Protein AF-A0A8D8U5X1-F1 (afdb_monomer)

Sequence (104 aa):
MEAEGVTPPYMKLAKLRFCLKLPEHQNDVNIKSELLAGIKSGNMAPYYKEVCNEFGWKLDEKFYNEMKEANTKRLTELDTEHEKNMMDEEDQVSVAETGPHVTS

Radius of gyration: 23.78 Å; Cα contacts (8 Å, |Δi|>4): 44; chains: 1; bounding box: 28×37×84 Å

Secondary structure (DSSP, 8-state):
---TT---HHHHHHHHHHHHHSTTTTT-HHHHHHHHHHHHHTT-HHHHHHHHHHTTPPP-HHHHHHHHHHHHHHHHHHHHHHHHHHHHHHHHHTTSS-------

Solvent-accessible surface area (backbone atoms only — not comparable to full-atom values): 6252 Å² total; per-residue (Å²): 133,84,74,84,81,72,78,57,77,65,58,59,45,51,51,37,56,53,45,43,71,36,86,92,36,53,82,41,64,64,52,51,49,53,36,50,51,54,37,59,76,66,42,36,35,73,58,50,55,51,52,24,61,75,72,72,46,88,75,57,63,70,62,42,49,53,24,43,50,54,47,52,51,52,49,53,51,50,53,52,53,49,54,51,53,51,55,61,54,57,61,63,66,70,73,76,81,79,78,86,84,82,76,136

Nearest PDB structures (foldseek):
  9e8j-assembly1_Y  TM=9.550E-01  e=4.063E-04  Homo sapiens

Foldseek 3Di:
DDPPPPDDLVVLLVVLLVQCVDPVCVPPPVSVVVNVVSCLVVLVLVVLVVSCVVSVHDDPVVSSVVSVVVVVVVVVVVVVVVVVVVVVVVVVVVPPPDDDPDDD

Organism: NCBI:txid428564

Structure (mmCIF, N/CA/C/O backbone):
data_AF-A0A8D8U5X1-F1
#
_entry.id   AF-A0A8D8U5X1-F1
#
loop_
_atom_site.group_PDB
_atom_site.id
_atom_site.type_symbol
_atom_site.label_atom_id
_atom_site.label_alt_id
_atom_site.label_comp_id
_atom_site.label_asym_id
_atom_site.label_entity_id
_atom_site.label_seq_id
_atom_site.pdbx_PDB_ins_code
_atom_site.Cartn_x
_atom_site.Cartn_y
_atom_site.Cartn_z
_atom_site.occupancy
_atom_site.B_iso_or_equiv
_atom_site.auth_seq_id
_atom_site.auth_comp_id
_atom_site.auth_asym_id
_atom_site.auth_atom_id
_atom_site.pdbx_PDB_model_num
ATOM 1 N N . MET A 1 1 ? -4.611 -26.234 -15.571 1.00 43.97 1 MET A N 1
ATOM 2 C CA . MET A 1 1 ? -5.505 -26.564 -14.444 1.00 43.97 1 MET A CA 1
ATOM 3 C C . MET A 1 1 ? -6.053 -25.245 -13.948 1.00 43.97 1 MET A C 1
ATOM 5 O O . MET A 1 1 ? -5.302 -24.461 -13.384 1.00 43.97 1 MET A O 1
ATOM 9 N N . GLU A 1 2 ? -7.289 -24.940 -14.324 1.00 54.00 2 GLU A N 1
ATOM 10 C CA . GLU A 1 2 ? -7.957 -23.685 -13.982 1.00 54.00 2 GLU A CA 1
ATOM 11 C C . GLU A 1 2 ? -8.260 -23.707 -12.482 1.00 54.00 2 GLU A C 1
ATOM 13 O O . GLU A 1 2 ? -8.891 -24.634 -11.978 1.00 54.00 2 GLU A O 1
ATOM 18 N N . ALA A 1 3 ? -7.711 -22.747 -11.739 1.00 55.56 3 ALA A N 1
ATOM 19 C CA . ALA A 1 3 ? -7.877 -22.662 -10.294 1.00 55.56 3 ALA A CA 1
ATOM 20 C C . ALA A 1 3 ? -9.230 -22.011 -9.960 1.00 55.56 3 ALA A C 1
ATOM 22 O O . ALA A 1 3 ? -9.287 -20.891 -9.453 1.00 55.56 3 ALA A O 1
ATOM 23 N N . GLU A 1 4 ? -10.331 -22.697 -10.271 1.00 56.41 4 GLU A N 1
ATOM 24 C CA . GLU A 1 4 ? -11.658 -22.309 -9.793 1.00 56.41 4 GLU A CA 1
ATOM 25 C C . GLU A 1 4 ? -11.671 -22.352 -8.255 1.00 56.41 4 GLU A C 1
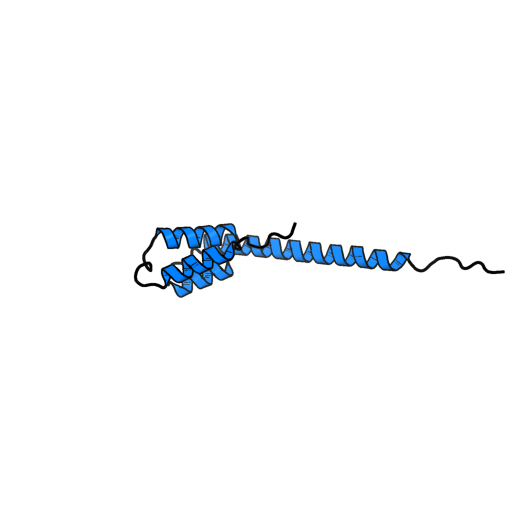ATOM 27 O O . GLU A 1 4 ? -11.493 -23.401 -7.638 1.00 56.41 4 GLU A O 1
ATOM 32 N N . GLY A 1 5 ? -11.841 -21.186 -7.621 1.00 67.06 5 GLY A N 1
ATOM 33 C CA . GLY A 1 5 ? -12.072 -21.067 -6.175 1.00 67.06 5 GLY A CA 1
ATOM 34 C C . GLY A 1 5 ? -10.953 -20.438 -5.336 1.00 67.06 5 GLY A C 1
ATOM 35 O O . GLY A 1 5 ? -11.143 -20.256 -4.131 1.00 67.06 5 GLY A O 1
ATOM 36 N N . VAL A 1 6 ? -9.811 -20.044 -5.912 1.00 76.31 6 VAL A N 1
ATOM 37 C CA . VAL A 1 6 ? -8.795 -19.304 -5.141 1.00 76.31 6 VAL A CA 1
ATOM 38 C C . VAL A 1 6 ? -9.279 -17.875 -4.921 1.00 76.31 6 VAL A C 1
ATOM 40 O O . VAL A 1 6 ? -9.409 -17.089 -5.857 1.00 76.31 6 VAL A O 1
ATOM 43 N N . THR A 1 7 ? -9.550 -17.528 -3.661 1.00 76.06 7 THR A N 1
ATOM 44 C CA . THR A 1 7 ? -9.891 -16.151 -3.296 1.00 76.06 7 THR A CA 1
ATOM 45 C C . THR A 1 7 ? -8.711 -15.250 -3.653 1.00 76.06 7 THR A C 1
ATOM 47 O O . THR A 1 7 ? -7.613 -15.463 -3.131 1.00 76.06 7 THR A O 1
ATOM 50 N N . PRO A 1 8 ? -8.904 -14.244 -4.517 1.00 82.81 8 PRO A N 1
ATOM 51 C CA . PRO A 1 8 ? -7.802 -13.408 -4.942 1.00 82.81 8 PRO A CA 1
ATOM 52 C C . PRO A 1 8 ? -7.260 -12.591 -3.760 1.00 82.81 8 PRO A C 1
ATOM 54 O O . PRO A 1 8 ? -8.016 -12.209 -2.863 1.00 82.81 8 PRO A O 1
ATOM 57 N N . PRO A 1 9 ? -5.959 -12.267 -3.742 1.00 81.69 9 PRO A N 1
ATOM 58 C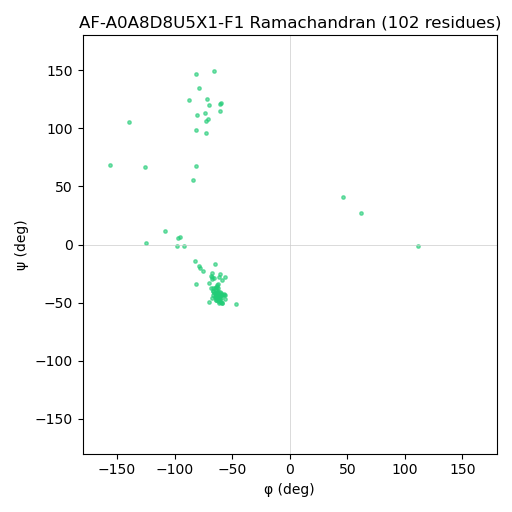 CA . PRO A 1 9 ? -5.313 -11.643 -2.586 1.00 81.69 9 PRO A CA 1
ATOM 59 C C . PRO A 1 9 ? -5.940 -10.295 -2.185 1.00 81.69 9 PRO A C 1
ATOM 61 O O . PRO A 1 9 ? -6.008 -9.971 -0.997 1.00 81.69 9 PRO A O 1
ATOM 64 N N . TYR A 1 10 ? -6.491 -9.535 -3.140 1.00 86.12 10 TYR A N 1
ATOM 65 C CA . TYR A 1 10 ? -7.160 -8.259 -2.863 1.00 86.12 10 TYR A CA 1
ATOM 66 C C . TYR A 1 10 ? -8.468 -8.408 -2.066 1.00 86.12 10 TYR A C 1
ATOM 68 O O . TYR A 1 10 ? -8.860 -7.479 -1.358 1.00 86.12 10 TYR A O 1
ATOM 76 N N . MET A 1 11 ? -9.135 -9.569 -2.120 1.00 90.31 11 MET A N 1
ATOM 77 C CA . MET A 1 11 ? -10.371 -9.813 -1.361 1.00 90.31 11 MET A CA 1
ATOM 78 C C . MET A 1 11 ? -10.128 -9.742 0.147 1.00 90.31 11 MET A C 1
ATOM 80 O O . MET A 1 11 ? -10.987 -9.258 0.883 1.00 90.31 11 MET A O 1
ATOM 84 N N . LYS A 1 12 ? -8.951 -10.173 0.622 1.00 90.12 12 LYS A N 1
ATOM 85 C CA . LYS A 1 12 ? -8.589 -10.047 2.040 1.00 90.12 12 LYS A CA 1
ATOM 86 C C . LYS A 1 12 ? -8.479 -8.574 2.447 1.00 90.12 12 LYS A C 1
ATOM 88 O O . LYS A 1 12 ? -9.055 -8.182 3.456 1.00 90.12 12 LYS A O 1
ATOM 93 N N . LEU A 1 13 ? -7.831 -7.743 1.627 1.00 93.19 13 LEU A N 1
ATOM 94 C CA . LEU A 1 13 ? -7.691 -6.302 1.884 1.00 93.19 13 LEU A CA 1
ATOM 95 C C . LEU A 1 13 ? -9.047 -5.588 1.919 1.00 93.19 13 LEU A C 1
ATOM 97 O O . LEU A 1 13 ? -9.268 -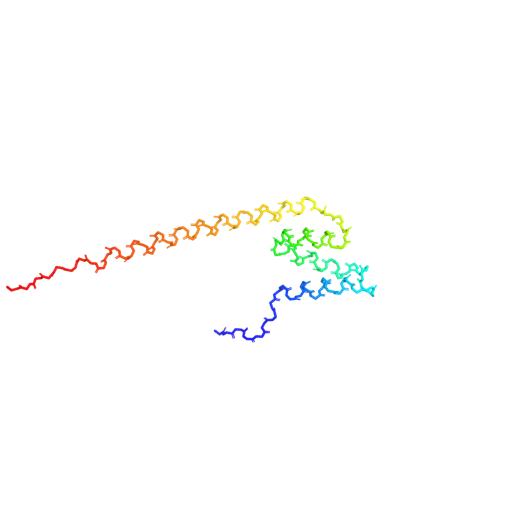4.733 2.775 1.00 93.19 13 LEU A O 1
ATOM 101 N N . ALA A 1 14 ? -9.968 -5.964 1.027 1.00 93.12 14 ALA A N 1
ATOM 102 C CA . ALA A 1 14 ? -11.321 -5.416 1.006 1.00 93.12 14 ALA A CA 1
ATOM 103 C C . ALA A 1 14 ? -12.089 -5.733 2.300 1.00 93.12 14 ALA A C 1
ATOM 105 O O . ALA A 1 14 ? -12.709 -4.839 2.877 1.00 93.12 14 ALA A O 1
ATOM 106 N N . LYS A 1 15 ? -11.994 -6.976 2.796 1.00 92.38 15 LYS A N 1
ATOM 107 C CA . LYS A 1 15 ? -12.600 -7.381 4.075 1.00 92.38 15 LYS A CA 1
ATOM 108 C C . LYS A 1 15 ? -12.036 -6.574 5.246 1.00 92.38 15 LYS A C 1
ATOM 110 O O . LYS A 1 15 ? -12.807 -6.040 6.032 1.00 92.38 15 LYS A O 1
ATOM 115 N N . LEU A 1 16 ? -10.712 -6.426 5.326 1.00 94.00 16 LEU A N 1
ATOM 116 C CA . LEU A 1 16 ? -10.056 -5.669 6.401 1.00 94.00 16 LEU A CA 1
ATOM 117 C C . LEU A 1 16 ? -10.456 -4.189 6.388 1.00 94.00 16 LEU A C 1
ATOM 119 O O . LEU A 1 16 ? -10.811 -3.636 7.428 1.00 94.00 16 LEU A O 1
ATOM 123 N N . ARG A 1 17 ? -10.470 -3.561 5.203 1.00 93.56 17 ARG A N 1
ATOM 124 C CA . ARG A 1 17 ? -10.950 -2.182 5.028 1.00 93.56 17 ARG A CA 1
ATOM 125 C C . ARG A 1 17 ? -12.404 -2.038 5.471 1.00 93.56 17 ARG A C 1
ATOM 127 O O . ARG A 1 17 ? -12.736 -1.068 6.141 1.00 93.56 17 ARG A O 1
ATOM 134 N N . PHE A 1 18 ? -13.266 -2.985 5.107 1.00 94.12 18 PHE A N 1
ATOM 135 C CA . PHE A 1 18 ? -14.666 -2.962 5.520 1.00 94.12 18 PHE A CA 1
ATOM 136 C C . PHE A 1 18 ? -14.813 -3.088 7.041 1.00 94.12 18 PHE A C 1
ATOM 138 O O . PHE A 1 18 ? -15.532 -2.291 7.635 1.00 94.12 18 PHE A O 1
ATOM 145 N N . CYS A 1 19 ? -14.085 -4.009 7.681 1.00 93.50 19 CYS A N 1
ATOM 146 C CA . CYS A 1 19 ? -14.106 -4.149 9.137 1.00 93.50 19 CYS A CA 1
ATOM 147 C C . CYS A 1 19 ? -13.721 -2.842 9.839 1.00 93.50 19 CYS A C 1
ATOM 149 O O . CYS A 1 19 ? -14.408 -2.432 10.764 1.00 93.50 19 CYS A O 1
ATOM 151 N N . LEU A 1 20 ? -12.697 -2.131 9.363 1.00 93.00 20 LEU A N 1
ATOM 152 C CA . LEU A 1 20 ? -12.277 -0.851 9.951 1.00 93.00 20 LEU A CA 1
ATOM 153 C C . LEU A 1 20 ? -13.318 0.272 9.822 1.00 93.00 20 LEU A C 1
ATOM 155 O O . LEU A 1 20 ? -13.222 1.265 10.538 1.00 93.00 20 LEU A O 1
ATOM 159 N N . LYS A 1 21 ? -14.313 0.143 8.935 1.00 92.25 21 LYS A N 1
ATOM 160 C CA . LYS A 1 21 ? -15.450 1.077 8.875 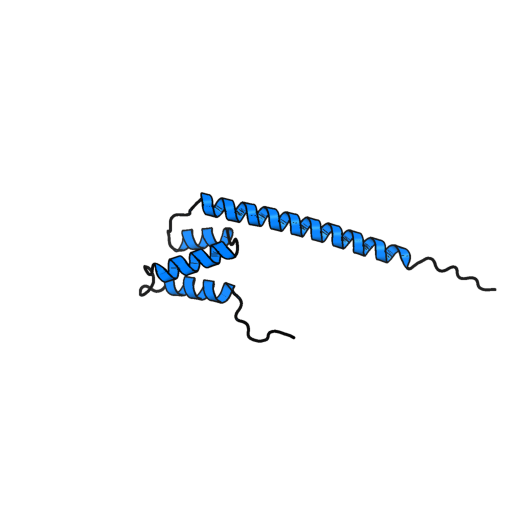1.00 92.25 21 LYS A CA 1
ATOM 161 C C . LYS A 1 21 ? -16.503 0.801 9.946 1.00 92.25 21 LYS A C 1
ATOM 163 O O . LYS A 1 21 ? -17.327 1.672 10.212 1.00 92.25 21 LYS A O 1
ATOM 168 N N . LEU A 1 22 ? -16.510 -0.396 10.531 1.00 93.12 22 LEU A N 1
ATOM 169 C CA . LEU A 1 22 ? -17.450 -0.751 11.586 1.00 93.12 22 LEU A CA 1
ATOM 170 C C . LEU A 1 22 ? -16.981 -0.142 12.915 1.00 93.12 22 LEU A C 1
ATOM 172 O O . LEU A 1 22 ? -15.805 -0.275 13.264 1.00 93.12 22 LEU A O 1
ATOM 176 N N . PRO A 1 23 ? -17.878 0.476 13.704 1.00 89.31 23 PRO A N 1
ATOM 177 C CA . PRO A 1 23 ? -17.511 1.124 14.967 1.00 89.31 23 PRO A CA 1
ATOM 178 C C . PRO A 1 23 ? -16.904 0.146 15.986 1.00 89.31 23 PRO A C 1
ATOM 180 O O . PRO A 1 23 ? -16.110 0.554 16.831 1.00 89.31 23 PRO A O 1
ATOM 183 N N . GLU A 1 24 ? -17.230 -1.142 15.872 1.00 90.69 24 GLU A N 1
ATOM 184 C CA . GLU A 1 24 ? -16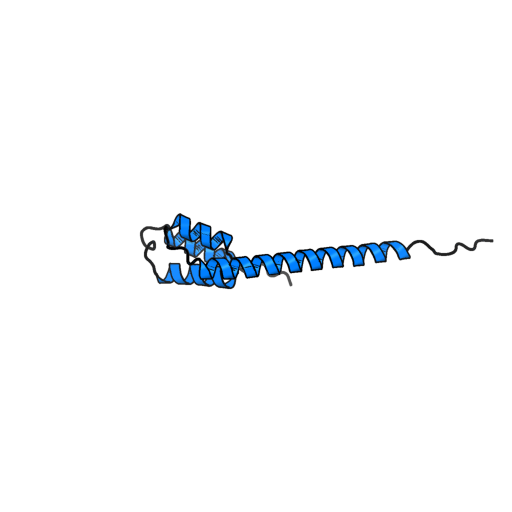.708 -2.235 16.702 1.00 90.69 24 GLU A CA 1
ATOM 185 C C . GLU A 1 24 ? -15.212 -2.501 16.468 1.00 90.69 24 GLU A C 1
ATOM 187 O O . GLU A 1 24 ? -14.506 -2.925 17.380 1.00 90.69 24 GLU A O 1
ATOM 192 N N . HIS A 1 25 ? -14.713 -2.210 15.263 1.00 88.62 25 HIS A N 1
ATOM 193 C CA . HIS A 1 25 ? -13.357 -2.548 14.822 1.00 88.62 25 HIS A CA 1
ATOM 194 C C . HIS A 1 25 ? -12.549 -1.338 14.330 1.00 88.62 25 HIS A C 1
ATOM 196 O O . HIS A 1 25 ? -11.390 -1.487 13.952 1.00 88.62 25 HIS A O 1
ATOM 202 N N . GLN A 1 26 ? -13.113 -0.127 14.366 1.00 85.50 26 GLN A N 1
ATOM 203 C CA . GLN A 1 26 ? -12.487 1.092 13.833 1.00 85.50 26 GLN A CA 1
ATOM 204 C C . GLN A 1 26 ? -11.103 1.411 14.429 1.00 85.50 26 GLN A C 1
ATOM 206 O O . GLN A 1 26 ? -10.263 2.026 13.776 1.00 85.50 26 GLN A O 1
ATOM 211 N N . ASN A 1 27 ? -10.858 0.983 15.672 1.00 86.81 27 ASN A N 1
ATOM 212 C CA . ASN A 1 27 ? -9.603 1.201 16.397 1.00 86.81 27 ASN A CA 1
ATOM 213 C C . ASN A 1 27 ? -8.776 -0.084 16.542 1.00 86.81 27 ASN A C 1
ATOM 215 O O . ASN A 1 27 ? -7.821 -0.119 17.319 1.00 86.81 27 ASN A O 1
ATOM 219 N N . ASP A 1 28 ? -9.135 -1.147 15.821 1.00 93.00 28 ASP A N 1
ATOM 220 C CA . ASP A 1 28 ? -8.421 -2.412 15.890 1.00 93.00 28 ASP A CA 1
ATOM 221 C C . ASP A 1 28 ? -7.059 -2.298 15.185 1.00 93.00 28 ASP A C 1
ATOM 223 O O . ASP A 1 28 ? -6.937 -2.235 13.955 1.00 93.00 28 ASP A O 1
ATOM 227 N N . VAL A 1 29 ? -6.004 -2.249 16.000 1.00 92.44 29 VAL A N 1
ATOM 228 C CA . VAL A 1 29 ? -4.619 -2.103 15.539 1.00 92.44 29 VAL A CA 1
ATOM 229 C C . VAL A 1 29 ? -4.169 -3.329 14.742 1.00 92.44 29 VAL A C 1
ATOM 231 O O . VAL A 1 29 ? -3.336 -3.192 13.844 1.00 92.44 29 VAL A O 1
ATOM 234 N N . ASN A 1 30 ? -4.722 -4.513 15.024 1.00 93.50 30 ASN A N 1
ATOM 235 C CA . ASN A 1 30 ? -4.363 -5.742 14.326 1.00 93.50 30 ASN A CA 1
ATOM 236 C C . ASN A 1 30 ? -4.881 -5.702 12.882 1.00 93.50 30 ASN A C 1
ATOM 238 O O . ASN A 1 30 ? -4.097 -5.848 11.944 1.00 93.50 30 ASN A O 1
ATOM 242 N N . ILE A 1 31 ? -6.162 -5.359 12.702 1.00 93.44 31 ILE A N 1
ATOM 243 C CA . ILE A 1 31 ? -6.798 -5.233 11.379 1.00 93.44 31 ILE A CA 1
ATOM 244 C C . ILE A 1 31 ? -6.118 -4.137 10.552 1.00 93.44 31 ILE A C 1
ATOM 246 O O . ILE A 1 31 ? -5.824 -4.332 9.369 1.00 93.44 31 ILE A O 1
ATOM 250 N N . LYS A 1 32 ? -5.799 -2.999 11.181 1.00 93.25 32 LYS A N 1
ATOM 251 C CA . LYS A 1 32 ? -5.028 -1.925 10.544 1.00 93.25 32 LYS A CA 1
ATOM 252 C C . LYS A 1 32 ? -3.649 -2.404 10.094 1.00 93.25 32 LYS A C 1
ATOM 254 O O . LYS A 1 32 ? -3.261 -2.145 8.958 1.00 93.25 32 LYS A O 1
ATOM 259 N N . SER A 1 33 ? -2.904 -3.076 10.970 1.00 93.50 33 SER A N 1
ATOM 260 C CA . SER A 1 33 ? -1.559 -3.563 10.656 1.00 93.50 33 SER A CA 1
ATOM 261 C C . SER A 1 33 ? -1.588 -4.580 9.515 1.00 93.50 33 SER A C 1
ATOM 263 O O . SER A 1 33 ? -0.793 -4.473 8.583 1.00 93.50 33 SER A O 1
ATOM 265 N N . GLU A 1 34 ? -2.552 -5.506 9.528 1.00 94.25 34 GLU A N 1
ATOM 266 C CA . GLU A 1 34 ? -2.708 -6.511 8.478 1.00 94.25 34 GLU A CA 1
ATOM 267 C C . GLU A 1 34 ? -3.081 -5.880 7.126 1.00 94.25 34 GLU A C 1
ATOM 269 O O . GLU A 1 34 ? -2.498 -6.234 6.097 1.00 94.25 34 GLU A O 1
ATOM 274 N N . LEU A 1 35 ? -3.984 -4.890 7.124 1.00 94.31 35 LEU A N 1
ATOM 275 C CA . LEU A 1 35 ? -4.334 -4.138 5.919 1.00 94.31 35 LEU A CA 1
ATOM 276 C C . LEU A 1 35 ? -3.104 -3.427 5.352 1.00 94.31 35 LEU A C 1
ATOM 278 O O . LEU A 1 35 ? -2.806 -3.557 4.166 1.00 94.31 35 LEU A O 1
ATOM 282 N N . LEU A 1 36 ? -2.370 -2.702 6.200 1.00 92.88 36 LEU A N 1
ATOM 283 C CA . LEU A 1 36 ? -1.174 -1.981 5.781 1.00 92.88 36 LEU A CA 1
ATOM 284 C C . LEU A 1 36 ? -0.110 -2.938 5.249 1.00 92.88 36 LEU A C 1
ATOM 286 O O . LEU A 1 36 ? 0.411 -2.683 4.171 1.00 92.88 36 LEU A O 1
ATOM 290 N N . ALA A 1 37 ? 0.175 -4.044 5.940 1.00 92.88 37 ALA A N 1
ATOM 291 C CA . ALA A 1 37 ? 1.151 -5.044 5.510 1.00 92.88 37 ALA A CA 1
ATOM 292 C C . ALA A 1 37 ? 0.835 -5.606 4.116 1.00 92.88 37 ALA A C 1
ATOM 294 O O . ALA A 1 37 ? 1.728 -5.705 3.274 1.00 92.88 37 ALA A O 1
ATOM 295 N N . GLY A 1 38 ? -0.435 -5.910 3.838 1.00 93.31 38 GLY A N 1
ATOM 296 C CA . GLY A 1 38 ? -0.849 -6.393 2.524 1.00 93.31 38 GLY A CA 1
ATOM 297 C C . GLY A 1 38 ? -0.735 -5.334 1.422 1.00 93.31 38 GLY A C 1
ATOM 298 O O . GLY A 1 38 ? -0.289 -5.642 0.318 1.00 93.31 38 GLY A O 1
ATOM 299 N N . ILE A 1 39 ? -1.039 -4.072 1.738 1.00 93.19 39 ILE A N 1
ATOM 300 C CA . ILE A 1 39 ? -0.792 -2.931 0.841 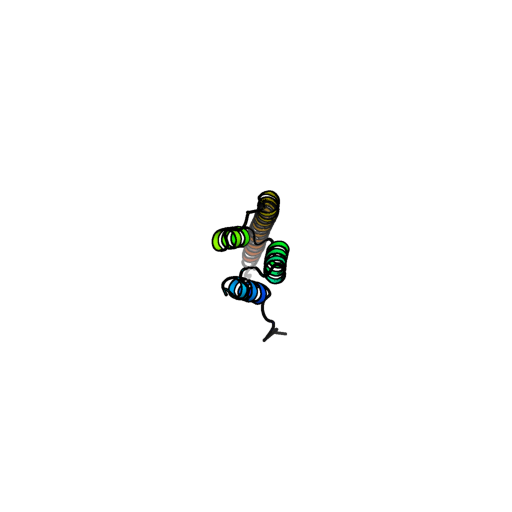1.00 93.19 39 ILE A CA 1
ATOM 301 C C . ILE A 1 39 ? 0.703 -2.815 0.522 1.00 93.19 39 ILE A C 1
ATOM 303 O O . ILE A 1 39 ? 1.058 -2.616 -0.642 1.00 93.19 39 ILE A O 1
ATOM 307 N N . LYS A 1 40 ? 1.571 -2.990 1.533 1.00 90.81 40 LYS A N 1
ATOM 308 C CA . LYS A 1 40 ? 3.027 -2.932 1.347 1.00 90.81 40 LYS A CA 1
ATOM 309 C C . LYS A 1 40 ? 3.524 -4.040 0.438 1.00 90.81 40 LYS A C 1
ATOM 311 O O . LYS A 1 40 ? 4.264 -3.785 -0.502 1.00 90.81 40 LYS A O 1
ATOM 316 N N . SER A 1 41 ? 3.077 -5.264 0.704 1.00 91.25 41 SER A N 1
ATOM 317 C CA . SER A 1 41 ? 3.485 -6.440 -0.058 1.00 91.25 41 SER A CA 1
ATOM 318 C C . SER A 1 41 ? 3.097 -6.359 -1.535 1.00 91.25 41 SER A C 1
ATOM 320 O O . SER A 1 41 ? 3.761 -6.978 -2.359 1.00 91.25 41 SER A O 1
ATOM 322 N N . GLY A 1 42 ? 2.023 -5.640 -1.870 1.00 91.00 42 GLY A N 1
ATOM 323 C CA . GLY A 1 42 ? 1.567 -5.464 -3.248 1.00 91.00 42 GLY A CA 1
ATOM 324 C C . GLY A 1 42 ? 2.051 -4.183 -3.928 1.00 91.00 42 GLY A C 1
ATOM 325 O O . GLY A 1 42 ? 1.546 -3.879 -5.003 1.00 91.00 42 GLY A O 1
ATOM 326 N N . ASN A 1 43 ? 2.938 -3.399 -3.298 1.00 92.81 43 ASN A N 1
ATOM 327 C CA . ASN A 1 43 ? 3.313 -2.050 -3.741 1.00 92.81 43 ASN A CA 1
ATOM 328 C C . ASN A 1 43 ? 2.096 -1.182 -4.117 1.00 92.81 43 ASN A C 1
ATOM 330 O O . ASN A 1 43 ? 2.102 -0.440 -5.092 1.00 92.81 43 ASN A O 1
ATOM 334 N N . MET A 1 44 ? 1.001 -1.244 -3.358 1.00 92.94 44 MET A N 1
ATOM 335 C CA . MET A 1 44 ? -0.258 -0.594 -3.747 1.00 92.94 44 MET A CA 1
ATOM 336 C C . MET A 1 44 ? -0.289 0.897 -3.358 1.00 92.94 44 MET A C 1
ATOM 338 O O . MET A 1 44 ? -1.201 1.349 -2.666 1.00 92.94 44 MET A O 1
ATOM 342 N N . ALA A 1 45 ? 0.704 1.680 -3.797 1.00 93.88 45 ALA A N 1
ATOM 343 C CA . ALA A 1 45 ? 0.873 3.098 -3.460 1.00 93.88 45 ALA A CA 1
ATOM 344 C C . ALA A 1 45 ? -0.397 3.969 -3.584 1.00 93.88 45 ALA A C 1
ATOM 346 O O . ALA A 1 45 ? -0.729 4.651 -2.609 1.00 93.88 45 ALA A O 1
ATOM 347 N N . PRO A 1 46 ? -1.146 3.965 -4.709 1.00 94.00 46 PRO A N 1
ATOM 348 C CA . PRO A 1 46 ? -2.360 4.778 -4.813 1.00 94.00 46 PRO A CA 1
ATOM 349 C C . PRO A 1 46 ? -3.421 4.354 -3.791 1.00 94.00 46 PRO A C 1
ATOM 351 O O . PRO A 1 46 ? -4.008 5.204 -3.125 1.00 94.00 46 PRO A O 1
ATOM 354 N N . TYR A 1 47 ? -3.594 3.046 -3.588 1.00 94.62 47 TYR A N 1
ATOM 355 C CA . TYR A 1 47 ? -4.548 2.510 -2.621 1.00 94.62 47 TYR A CA 1
ATOM 356 C C . TYR A 1 47 ? -4.155 2.836 -1.173 1.00 94.62 47 TYR A C 1
ATOM 358 O O . TYR A 1 47 ? -5.016 3.180 -0.367 1.00 94.62 47 TYR A O 1
ATOM 366 N N . TYR A 1 48 ? -2.856 2.818 -0.843 1.00 95.06 48 TYR A N 1
ATOM 367 C CA . TYR A 1 48 ? -2.355 3.249 0.466 1.00 95.06 48 TYR A CA 1
ATOM 368 C C . TYR A 1 48 ? -2.787 4.682 0.797 1.00 95.06 48 TYR A C 1
ATOM 370 O O . TYR A 1 48 ? -3.299 4.943 1.886 1.00 95.06 48 TYR A O 1
ATOM 378 N N . LYS A 1 49 ? -2.622 5.599 -0.164 1.00 94.44 49 LYS A N 1
ATOM 379 C CA . LYS A 1 49 ? -3.009 7.005 -0.010 1.00 94.44 49 LYS A CA 1
ATOM 380 C C . LYS A 1 49 ? -4.511 7.153 0.222 1.00 94.44 49 LYS A C 1
ATOM 382 O O . LYS A 1 49 ? -4.911 7.901 1.111 1.00 94.44 49 LYS A O 1
ATOM 387 N N . GLU A 1 50 ? -5.334 6.436 -0.540 1.00 94.94 50 GLU A N 1
ATOM 388 C CA . GLU A 1 50 ? -6.790 6.466 -0.368 1.00 94.94 50 GLU A CA 1
ATOM 389 C C . GLU A 1 50 ? -7.229 5.938 0.998 1.00 94.94 50 GLU A C 1
ATOM 391 O O . GLU A 1 50 ? -8.044 6.573 1.663 1.00 94.94 50 GLU A O 1
ATOM 396 N N . VAL A 1 51 ? -6.649 4.826 1.455 1.00 93.62 51 VAL A N 1
ATOM 397 C CA . VAL A 1 51 ? -6.931 4.257 2.781 1.00 93.62 51 VAL A CA 1
ATOM 398 C C . VAL A 1 51 ? -6.526 5.236 3.886 1.00 93.62 51 VAL A C 1
ATOM 400 O O . VAL A 1 51 ? -7.306 5.485 4.802 1.00 93.62 51 VAL A O 1
ATOM 403 N N . CYS A 1 52 ? -5.341 5.846 3.799 1.00 93.31 52 CYS A N 1
ATOM 404 C CA . CYS A 1 52 ? -4.922 6.862 4.766 1.00 93.31 52 CYS A CA 1
ATOM 405 C C . CYS A 1 52 ? -5.873 8.064 4.799 1.00 93.31 52 CYS A C 1
ATOM 407 O O . CYS A 1 52 ? -6.220 8.520 5.886 1.00 93.31 52 CYS A O 1
ATOM 409 N N . ASN A 1 53 ? -6.332 8.542 3.640 1.00 94.06 53 ASN A N 1
ATOM 410 C CA . ASN A 1 53 ? -7.289 9.645 3.563 1.00 94.06 53 ASN A CA 1
ATOM 411 C C . ASN A 1 53 ? -8.663 9.266 4.137 1.00 94.06 53 ASN A C 1
ATOM 413 O O . ASN A 1 53 ? -9.245 10.052 4.877 1.00 94.06 53 ASN A O 1
ATOM 417 N N . GLU A 1 54 ? -9.169 8.069 3.827 1.00 92.25 54 GLU A N 1
ATOM 418 C CA . GLU A 1 54 ? -10.484 7.596 4.280 1.00 92.25 54 GLU A CA 1
ATOM 419 C C . GLU A 1 54 ? -10.563 7.466 5.806 1.00 92.25 54 GLU A C 1
ATOM 421 O O . GLU A 1 54 ? -11.558 7.867 6.404 1.00 92.25 54 GLU A O 1
ATOM 426 N N . PHE A 1 55 ? -9.513 6.940 6.442 1.00 91.06 55 PHE A N 1
ATOM 427 C CA . PHE A 1 55 ? -9.473 6.741 7.895 1.00 91.06 55 PHE A CA 1
ATOM 428 C C . PHE A 1 55 ? -8.755 7.869 8.657 1.00 91.06 55 PHE A C 1
ATOM 430 O O . PHE A 1 55 ? -8.537 7.753 9.865 1.00 91.06 55 PHE A O 1
ATOM 437 N N . GLY A 1 56 ? -8.342 8.943 7.973 1.00 90.75 56 GLY A N 1
ATOM 438 C CA . GLY A 1 56 ? -7.607 10.062 8.576 1.00 90.75 56 GLY A CA 1
ATOM 439 C C . GLY A 1 56 ? -6.250 9.667 9.176 1.00 90.75 56 GLY A C 1
ATOM 440 O O . GLY A 1 56 ? -5.785 10.274 10.141 1.00 90.75 56 GLY A O 1
ATOM 441 N N . TRP A 1 57 ? -5.615 8.614 8.659 1.00 92.06 57 TRP A N 1
ATOM 442 C CA . TRP A 1 57 ? -4.321 8.150 9.153 1.00 92.06 57 TRP A CA 1
ATOM 443 C C . TRP A 1 57 ? -3.173 8.965 8.568 1.00 92.06 57 TRP A C 1
ATOM 445 O O . TRP A 1 57 ? -3.188 9.350 7.401 1.00 92.06 57 TRP A O 1
ATOM 455 N N . LYS A 1 58 ? -2.112 9.145 9.365 1.00 93.00 58 LYS A N 1
ATOM 456 C CA . LYS A 1 58 ? -0.870 9.752 8.885 1.00 93.00 58 LYS A CA 1
ATOM 457 C C . LYS A 1 58 ? -0.294 8.917 7.738 1.00 93.00 58 LYS A C 1
ATOM 459 O O . LYS A 1 58 ? -0.007 7.732 7.917 1.00 93.00 58 LYS A O 1
ATOM 464 N N . LEU A 1 59 ? -0.121 9.557 6.586 1.00 93.31 59 LEU A N 1
ATOM 465 C CA . LEU A 1 59 ? 0.580 8.982 5.449 1.00 93.31 59 LEU A CA 1
ATOM 466 C C . LEU A 1 59 ? 2.077 8.921 5.769 1.00 93.31 59 LEU A C 1
ATOM 468 O O . LEU A 1 59 ? 2.685 9.934 6.115 1.00 93.31 59 LEU A O 1
ATOM 472 N N . ASP A 1 60 ? 2.671 7.739 5.660 1.00 93.75 60 ASP A N 1
ATOM 473 C CA . ASP A 1 60 ? 4.122 7.585 5.698 1.00 93.75 60 ASP A CA 1
ATOM 474 C C . ASP A 1 60 ? 4.677 7.897 4.304 1.00 93.75 60 ASP A C 1
ATOM 476 O O . ASP A 1 60 ? 4.616 7.072 3.391 1.00 93.75 60 ASP A O 1
ATOM 480 N N . GLU A 1 61 ? 5.163 9.125 4.125 1.00 92.88 61 GLU A N 1
ATOM 481 C CA . GLU A 1 61 ? 5.662 9.612 2.835 1.00 92.88 61 GLU A CA 1
ATOM 482 C C . GLU A 1 61 ? 6.877 8.829 2.341 1.00 92.88 61 GLU A C 1
ATOM 484 O O . GLU A 1 61 ? 7.002 8.593 1.140 1.00 92.88 61 GLU A O 1
ATOM 489 N N . LYS A 1 62 ? 7.748 8.375 3.252 1.00 92.69 62 LYS A N 1
ATOM 490 C CA . LYS A 1 62 ? 8.900 7.545 2.891 1.00 92.69 62 LYS A CA 1
ATOM 491 C C . LYS A 1 62 ? 8.409 6.247 2.263 1.00 92.69 62 LYS A C 1
ATOM 493 O O . LYS A 1 62 ? 8.836 5.885 1.171 1.00 92.69 62 LYS A O 1
ATOM 498 N N . PHE A 1 63 ? 7.472 5.589 2.937 1.00 89.69 63 PHE A N 1
ATOM 499 C CA . PHE A 1 63 ? 6.917 4.328 2.477 1.00 89.69 63 PHE A CA 1
ATOM 500 C C . PHE A 1 63 ? 6.092 4.473 1.186 1.00 89.69 63 PHE A C 1
ATOM 502 O O . PHE A 1 63 ? 6.181 3.647 0.279 1.00 89.69 63 PHE A O 1
ATOM 509 N N . TYR A 1 64 ? 5.312 5.549 1.070 1.00 93.94 64 TYR A N 1
ATOM 510 C CA . TYR A 1 64 ? 4.556 5.860 -0.141 1.00 93.94 64 TYR A CA 1
ATOM 511 C C . TYR A 1 64 ? 5.471 6.085 -1.352 1.00 93.94 64 TYR A C 1
ATOM 513 O O . TYR A 1 64 ? 5.198 5.551 -2.427 1.00 93.94 64 TYR A O 1
ATOM 521 N N . ASN A 1 65 ? 6.555 6.847 -1.180 1.00 94.25 65 ASN A N 1
ATOM 522 C CA . ASN A 1 65 ? 7.503 7.128 -2.255 1.00 94.25 65 ASN A CA 1
ATOM 523 C C . ASN A 1 65 ? 8.253 5.866 -2.697 1.00 94.25 65 ASN A C 1
ATOM 525 O O . ASN A 1 65 ? 8.396 5.657 -3.897 1.00 94.25 65 ASN A O 1
ATOM 529 N N . GLU A 1 66 ? 8.644 5.000 -1.758 1.00 94.19 66 GLU A N 1
ATOM 530 C CA . GLU A 1 66 ? 9.290 3.714 -2.056 1.00 94.19 66 GLU A CA 1
ATOM 531 C C . GLU A 1 66 ? 8.398 2.821 -2.937 1.00 94.19 66 GLU A C 1
ATOM 533 O O . GLU A 1 66 ? 8.817 2.383 -4.009 1.00 94.19 66 GLU A O 1
ATOM 538 N N . MET A 1 67 ? 7.126 2.633 -2.563 1.00 94.88 67 MET A N 1
ATOM 539 C CA . MET A 1 67 ? 6.182 1.875 -3.398 1.00 94.88 67 MET A CA 1
ATOM 540 C C . MET A 1 67 ? 5.908 2.559 -4.743 1.00 94.88 67 MET A C 1
ATOM 542 O O . MET A 1 67 ? 5.734 1.888 -5.759 1.00 94.88 67 MET A O 1
ATOM 546 N N . LYS A 1 68 ? 5.829 3.895 -4.769 1.00 94.94 68 LYS A N 1
ATOM 547 C CA . LYS A 1 68 ? 5.584 4.653 -6.003 1.00 94.94 68 LYS A CA 1
ATOM 548 C C . LYS A 1 68 ? 6.738 4.477 -6.993 1.00 94.94 68 LYS A C 1
ATOM 550 O O . LYS A 1 68 ? 6.485 4.296 -8.184 1.00 94.94 68 LYS A O 1
ATOM 555 N N . GLU A 1 69 ? 7.976 4.517 -6.512 1.00 95.00 69 GLU A N 1
ATOM 556 C CA . GLU A 1 69 ? 9.171 4.283 -7.323 1.00 95.00 69 GLU A CA 1
ATOM 557 C C . GLU A 1 69 ? 9.194 2.849 -7.860 1.00 95.00 69 GLU A C 1
ATOM 559 O O . GLU A 1 69 ? 9.324 2.658 -9.069 1.00 95.00 69 GLU A O 1
ATOM 564 N N . ALA A 1 70 ? 8.949 1.856 -6.997 1.00 93.88 70 ALA A N 1
ATOM 565 C CA . ALA A 1 70 ? 8.855 0.453 -7.400 1.00 93.88 70 ALA A CA 1
ATOM 566 C C . ALA A 1 70 ? 7.784 0.224 -8.483 1.00 93.88 70 ALA A C 1
ATOM 568 O O . ALA A 1 70 ? 8.042 -0.458 -9.476 1.00 93.88 70 ALA A O 1
ATOM 569 N N . ASN A 1 71 ? 6.608 0.843 -8.341 1.00 92.88 71 ASN A N 1
ATOM 570 C CA . ASN A 1 71 ? 5.544 0.771 -9.344 1.00 92.88 71 ASN A CA 1
ATOM 571 C C . ASN A 1 71 ? 5.937 1.428 -10.661 1.00 92.88 71 ASN A C 1
ATOM 573 O O . ASN A 1 71 ? 5.689 0.860 -11.718 1.00 92.88 71 ASN A O 1
ATOM 577 N N . THR A 1 72 ? 6.536 2.619 -10.598 1.00 93.69 72 THR A N 1
ATOM 578 C CA . THR A 1 72 ? 6.955 3.356 -11.798 1.00 93.69 72 THR A CA 1
ATOM 579 C C . THR A 1 72 ? 7.986 2.545 -12.568 1.00 93.69 72 THR A C 1
ATOM 581 O O . THR A 1 72 ? 7.840 2.363 -13.771 1.00 93.69 72 THR A O 1
ATOM 584 N N . LYS A 1 73 ? 8.968 1.976 -11.861 1.00 94.50 73 LYS A N 1
ATOM 585 C CA . LYS A 1 73 ? 9.969 1.094 -12.453 1.00 94.50 73 LYS A CA 1
ATOM 586 C C . LYS A 1 73 ? 9.318 -0.125 -13.116 1.00 94.50 73 LYS A C 1
ATOM 588 O O . LYS A 1 73 ? 9.566 -0.376 -14.292 1.00 94.50 73 LYS A O 1
ATOM 593 N N . ARG A 1 74 ? 8.433 -0.839 -12.408 1.00 93.12 74 ARG A N 1
ATOM 594 C CA . ARG A 1 74 ? 7.786 -2.033 -12.970 1.00 93.12 74 ARG A CA 1
ATOM 595 C C . ARG A 1 74 ? 6.898 -1.709 -14.173 1.00 93.12 74 ARG A C 1
ATOM 597 O O . ARG A 1 74 ? 6.865 -2.502 -15.105 1.00 93.12 74 ARG A O 1
ATOM 604 N N . LEU A 1 75 ? 6.210 -0.566 -14.169 1.00 92.69 75 LEU A N 1
ATOM 605 C CA . LEU A 1 75 ? 5.441 -0.091 -15.322 1.00 92.69 75 LEU A CA 1
ATOM 606 C C . LEU A 1 75 ? 6.351 0.155 -16.525 1.00 92.69 75 LEU A C 1
ATOM 608 O O . LEU A 1 75 ? 6.088 -0.391 -17.584 1.00 92.69 75 LEU A O 1
ATOM 612 N N . THR A 1 76 ? 7.466 0.870 -16.342 1.00 92.81 76 THR A N 1
ATOM 613 C CA . THR A 1 76 ? 8.415 1.107 -17.442 1.00 92.81 76 THR A CA 1
ATOM 614 C C . THR A 1 76 ? 9.029 -0.182 -17.990 1.00 92.81 76 THR A C 1
ATOM 616 O O . THR A 1 76 ? 9.222 -0.301 -19.197 1.00 92.81 76 THR A O 1
ATOM 619 N N . GLU A 1 77 ? 9.312 -1.161 -17.122 1.00 92.44 77 GLU A N 1
ATOM 620 C CA . GLU A 1 77 ? 9.779 -2.487 -17.543 1.00 92.44 77 GLU A CA 1
ATOM 621 C C . GLU A 1 77 ? 8.715 -3.191 -18.394 1.00 92.44 77 GLU A C 1
ATOM 623 O O . GLU A 1 77 ? 9.035 -3.663 -19.478 1.00 92.44 77 GLU A O 1
ATOM 628 N N . LEU A 1 78 ? 7.453 -3.191 -17.955 1.00 92.12 78 LEU A N 1
ATOM 629 C CA . LEU A 1 78 ? 6.344 -3.792 -18.699 1.00 92.12 78 LEU A CA 1
ATOM 630 C C . LEU A 1 78 ? 6.088 -3.107 -20.047 1.00 92.12 78 LEU A C 1
ATOM 632 O O . LEU A 1 78 ? 5.858 -3.809 -21.026 1.00 92.12 78 LEU A O 1
ATOM 636 N N . ASP A 1 79 ? 6.147 -1.774 -20.111 1.00 90.94 79 ASP A N 1
ATOM 637 C CA . ASP A 1 79 ? 6.043 -1.029 -21.372 1.00 90.94 79 ASP A CA 1
ATOM 638 C C . ASP A 1 79 ? 7.170 -1.436 -22.334 1.00 90.94 79 ASP A C 1
ATOM 640 O O . ASP A 1 79 ? 6.906 -1.788 -23.479 1.00 90.94 79 ASP A O 1
ATOM 644 N N . THR A 1 80 ? 8.413 -1.516 -21.846 1.00 89.62 80 THR A N 1
ATOM 645 C CA . THR A 1 80 ? 9.567 -1.932 -22.665 1.00 89.62 80 THR A CA 1
ATOM 646 C C . THR A 1 80 ? 9.437 -3.388 -23.139 1.00 89.62 80 THR A C 1
ATOM 648 O O . THR A 1 80 ? 9.732 -3.702 -24.293 1.00 89.62 80 THR A O 1
ATOM 651 N N . GLU A 1 81 ? 9.006 -4.300 -22.257 1.00 88.69 81 GLU A N 1
ATOM 652 C CA . GLU A 1 81 ? 8.737 -5.708 -22.586 1.00 88.69 81 GLU A CA 1
ATOM 653 C C . GLU A 1 81 ? 7.645 -5.822 -23.663 1.00 88.69 81 GLU A C 1
ATOM 655 O O . GLU A 1 81 ? 7.767 -6.620 -24.594 1.00 88.69 81 GLU A O 1
ATOM 660 N N . HIS A 1 82 ? 6.598 -5.005 -23.558 1.00 86.19 82 HIS A N 1
ATOM 661 C CA . HIS A 1 82 ? 5.496 -4.957 -24.511 1.00 86.19 82 HIS A CA 1
ATOM 662 C C . HIS A 1 82 ? 5.939 -4.424 -25.881 1.00 86.19 82 HIS A C 1
ATOM 664 O O . HIS A 1 82 ? 5.650 -5.062 -26.891 1.00 86.19 82 HIS A O 1
ATOM 670 N N . GLU A 1 83 ? 6.703 -3.327 -25.924 1.00 82.62 83 GLU A N 1
ATOM 671 C CA . GLU A 1 83 ? 7.269 -2.783 -27.167 1.00 82.62 83 GLU A CA 1
ATOM 672 C C . GLU A 1 83 ? 8.178 -3.799 -27.871 1.00 82.62 83 GLU A C 1
ATOM 674 O O . GLU A 1 83 ? 8.073 -3.999 -29.082 1.00 82.62 83 GLU A O 1
ATOM 679 N N . LYS A 1 84 ? 9.033 -4.499 -27.114 1.00 82.00 84 LYS A N 1
ATOM 680 C CA . LYS A 1 84 ? 9.908 -5.534 -27.672 1.00 82.00 84 LYS A CA 1
ATOM 681 C C . LYS A 1 84 ? 9.113 -6.710 -28.244 1.00 82.00 84 LYS A C 1
ATOM 683 O O . LYS A 1 84 ? 9.408 -7.153 -29.349 1.00 82.00 84 LYS A O 1
ATOM 688 N N . ASN A 1 85 ? 8.114 -7.206 -27.512 1.00 77.94 85 ASN A N 1
ATOM 689 C CA . ASN A 1 85 ? 7.287 -8.317 -27.984 1.00 77.94 85 ASN A CA 1
ATOM 690 C C . ASN A 1 85 ? 6.503 -7.953 -29.253 1.00 77.94 85 ASN A C 1
ATOM 692 O O . ASN A 1 85 ? 6.375 -8.795 -30.133 1.00 77.94 85 ASN A O 1
ATOM 696 N N . MET A 1 86 ? 6.021 -6.711 -29.375 1.00 73.25 86 MET A N 1
ATOM 697 C CA . MET A 1 86 ? 5.360 -6.243 -30.599 1.00 73.25 86 MET A CA 1
ATOM 698 C C . MET A 1 86 ? 6.318 -6.225 -31.798 1.00 73.25 86 MET A C 1
ATOM 700 O O . MET A 1 86 ? 5.963 -6.725 -32.860 1.00 73.25 86 MET A O 1
ATOM 704 N N . MET A 1 87 ? 7.551 -5.741 -31.618 1.00 63.47 87 MET A N 1
ATOM 705 C CA . MET A 1 87 ? 8.561 -5.740 -32.687 1.00 63.47 87 MET A CA 1
ATOM 706 C C . MET A 1 87 ? 8.961 -7.157 -33.143 1.00 63.47 87 MET A C 1
ATOM 708 O O . MET A 1 87 ? 9.142 -7.381 -34.338 1.00 63.47 87 MET A O 1
ATOM 712 N N . ASP A 1 88 ? 9.079 -8.118 -32.220 1.00 62.84 88 ASP A N 1
ATOM 713 C CA . ASP A 1 88 ? 9.378 -9.530 -32.532 1.00 62.84 88 ASP A CA 1
ATOM 714 C C . ASP A 1 88 ? 8.215 -10.237 -33.275 1.00 62.84 88 ASP A C 1
ATOM 716 O O . ASP A 1 88 ? 8.436 -11.189 -34.031 1.00 62.84 88 ASP A O 1
ATOM 720 N N . GLU A 1 89 ? 6.968 -9.791 -33.079 1.00 62.31 89 GLU A N 1
ATOM 721 C CA . GLU A 1 89 ? 5.786 -10.345 -33.757 1.00 62.31 89 GLU A CA 1
ATOM 722 C C . GLU A 1 89 ? 5.619 -9.775 -35.182 1.00 62.31 89 GLU A C 1
ATOM 724 O O . GLU A 1 89 ? 5.233 -10.503 -36.101 1.00 62.31 89 GLU A O 1
ATOM 729 N N . GLU A 1 90 ? 5.991 -8.509 -35.407 1.00 56.91 90 GLU A N 1
ATOM 730 C CA . GLU A 1 90 ? 5.978 -7.870 -36.735 1.00 56.91 90 GLU A CA 1
ATOM 731 C C . GLU A 1 90 ? 7.064 -8.422 -37.686 1.00 56.91 90 GLU A C 1
ATOM 733 O O . GLU A 1 90 ? 6.826 -8.563 -38.892 1.00 56.91 90 GLU A O 1
ATOM 738 N N . ASP A 1 91 ? 8.232 -8.822 -37.169 1.00 52.78 91 ASP A N 1
ATOM 739 C CA . ASP A 1 91 ? 9.307 -9.425 -37.980 1.00 52.78 91 ASP A CA 1
ATOM 740 C C . ASP A 1 91 ? 8.916 -10.819 -38.524 1.00 52.78 91 ASP A C 1
ATOM 742 O O . ASP A 1 91 ? 9.286 -11.194 -39.639 1.00 52.78 91 ASP A O 1
ATOM 746 N N . GLN A 1 92 ? 8.060 -11.563 -37.809 1.00 51.81 92 GLN A N 1
ATOM 747 C CA . GLN A 1 92 ? 7.587 -12.890 -38.234 1.00 51.81 92 GLN A CA 1
ATOM 748 C C . GLN A 1 92 ? 6.499 -12.859 -39.319 1.00 51.81 92 GLN A C 1
ATOM 750 O O . GLN A 1 92 ? 6.334 -13.842 -40.045 1.00 51.81 92 GLN A O 1
ATOM 755 N N . VAL A 1 93 ? 5.785 -11.743 -39.493 1.00 53.06 93 VAL A N 1
ATOM 756 C CA . VAL A 1 93 ? 4.802 -11.585 -40.586 1.00 53.06 93 VAL A CA 1
ATOM 757 C C . VAL A 1 93 ? 5.499 -11.357 -41.938 1.00 53.06 93 VAL A C 1
ATOM 759 O O . VAL A 1 93 ? 4.952 -11.689 -42.989 1.00 53.06 93 VAL A O 1
ATOM 762 N N . SER A 1 94 ? 6.744 -10.875 -41.928 1.00 50.47 94 SER A N 1
ATOM 763 C CA . SER A 1 94 ? 7.469 -10.445 -43.132 1.00 50.47 94 SER A CA 1
ATOM 764 C C . SER A 1 94 ? 8.137 -11.585 -43.921 1.00 50.47 94 SER A C 1
ATOM 766 O O . SER A 1 94 ? 8.529 -11.394 -45.071 1.00 50.47 94 SER A O 1
ATOM 768 N N . VAL A 1 95 ? 8.259 -12.786 -43.341 1.00 51.41 95 VAL A N 1
ATOM 769 C CA . VAL A 1 95 ? 8.949 -13.943 -43.956 1.00 51.41 95 VAL A CA 1
ATOM 770 C C . VAL A 1 95 ? 8.016 -14.956 -44.641 1.00 51.41 95 VAL A C 1
ATOM 772 O O . VAL A 1 95 ? 8.500 -15.913 -45.245 1.00 51.41 95 VAL A O 1
ATOM 775 N N . ALA A 1 96 ? 6.692 -14.757 -44.611 1.00 50.47 96 ALA A N 1
ATOM 776 C CA . ALA A 1 96 ? 5.725 -15.715 -45.167 1.00 50.47 96 ALA A CA 1
ATOM 777 C C . ALA A 1 96 ? 5.316 -15.478 -46.642 1.00 50.47 96 ALA A C 1
ATOM 779 O O . ALA A 1 96 ? 4.581 -16.292 -47.198 1.00 50.47 96 ALA A O 1
ATOM 780 N N . GLU A 1 97 ? 5.814 -14.433 -47.315 1.00 49.31 97 GLU A N 1
ATOM 781 C CA . GLU A 1 97 ? 5.512 -14.146 -48.731 1.00 49.31 97 GLU A CA 1
ATOM 782 C C . GLU A 1 97 ? 6.780 -14.000 -49.591 1.00 49.31 97 GLU A C 1
ATOM 784 O O . GLU A 1 97 ? 7.076 -12.933 -50.103 1.00 49.31 97 GLU A O 1
ATOM 789 N N . THR A 1 98 ? 7.555 -15.069 -49.798 1.00 50.62 98 THR A N 1
ATOM 790 C CA . THR A 1 98 ? 8.381 -15.224 -51.023 1.00 50.62 98 THR A CA 1
ATOM 791 C C . THR A 1 98 ? 8.682 -16.704 -51.297 1.00 50.62 98 THR A C 1
ATOM 793 O O . THR A 1 98 ? 9.810 -17.179 -51.209 1.00 50.62 98 THR A O 1
ATOM 796 N N . GLY A 1 99 ? 7.654 -17.473 -51.662 1.00 42.94 99 GLY A N 1
ATOM 797 C CA . GLY A 1 99 ? 7.850 -18.757 -52.343 1.00 42.94 99 GLY A CA 1
ATOM 798 C C . GLY A 1 99 ? 7.931 -18.535 -53.861 1.00 42.94 99 GLY A C 1
ATOM 799 O O . GLY A 1 99 ? 6.994 -17.959 -54.417 1.00 42.94 99 GLY A O 1
ATOM 800 N N . PRO A 1 100 ? 8.996 -18.959 -54.570 1.00 53.81 100 PRO A N 1
ATOM 801 C CA . PRO A 1 100 ? 9.072 -18.812 -56.019 1.00 53.81 100 PRO A CA 1
ATOM 802 C C . PRO A 1 100 ? 8.084 -19.780 -56.682 1.00 53.81 100 PRO A C 1
ATOM 804 O O . PRO A 1 100 ? 8.311 -20.990 -56.701 1.00 53.81 100 PRO A O 1
ATOM 807 N N . HIS A 1 101 ? 6.987 -19.264 -57.247 1.00 45.72 101 HIS A N 1
ATOM 808 C CA . HIS A 1 101 ? 6.167 -20.065 -58.152 1.00 45.72 101 HIS A CA 1
ATOM 809 C C . HIS A 1 101 ? 6.927 -20.221 -59.479 1.00 45.72 101 HIS A C 1
ATOM 811 O O . HIS A 1 101 ? 6.953 -19.356 -60.348 1.00 45.72 101 HIS A O 1
ATOM 817 N N . VAL A 1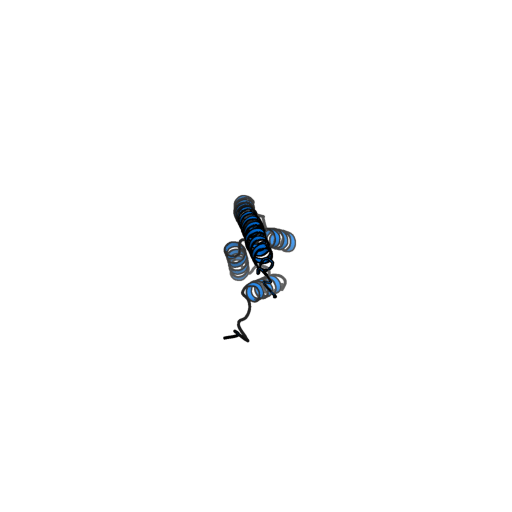 102 ? 7.628 -21.342 -59.597 1.00 57.16 102 VAL A N 1
ATOM 818 C CA . VAL A 1 102 ? 8.005 -21.924 -60.879 1.00 57.16 102 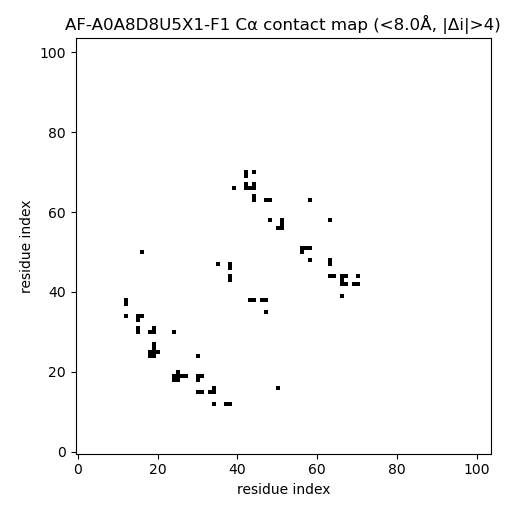VAL A CA 1
ATOM 819 C C . VAL A 1 102 ? 6.787 -22.681 -61.397 1.00 57.16 102 VAL A C 1
ATOM 821 O O . VAL A 1 102 ? 6.411 -23.704 -60.831 1.00 57.16 102 VAL A O 1
ATOM 824 N N . THR A 1 103 ? 6.164 -22.206 -62.474 1.00 49.22 103 THR A N 1
ATOM 825 C CA . THR A 1 103 ? 5.239 -23.031 -63.262 1.00 49.22 103 THR A CA 1
ATOM 826 C C . THR A 1 103 ? 5.428 -22.767 -64.752 1.00 49.22 103 THR A C 1
ATOM 828 O O . THR A 1 103 ? 4.999 -21.727 -65.239 1.00 49.22 103 THR A O 1
ATOM 831 N N . SER A 1 104 ?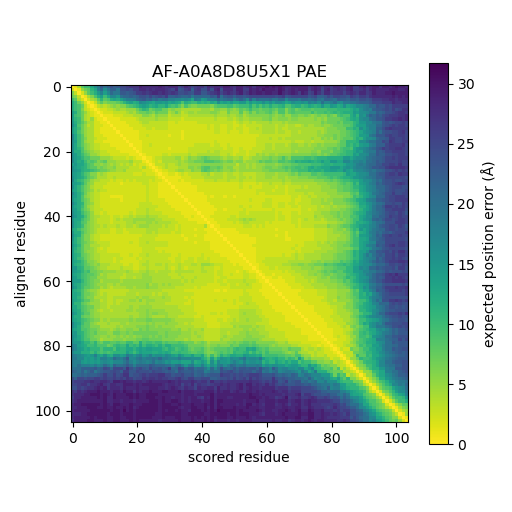 6.070 -23.757 -65.389 1.00 47.53 104 SER A N 1
ATOM 832 C CA . SER A 1 104 ? 5.933 -24.268 -66.774 1.00 47.53 104 SER A CA 1
ATOM 833 C C . SER A 1 104 ? 5.977 -23.296 -67.951 1.00 47.53 104 SER A C 1
ATOM 835 O O . SER A 1 104 ? 5.018 -22.523 -68.137 1.00 47.53 104 SER A O 1
#

Mean predicted aligned error: 10.72 Å

pLDDT: mean 82.79, std 16.42, range [42.94, 95.06]

InterPro domains:
  IPR019585 26S proteasome regulatory subunit Rpn7/COP9 signalosome complex subunit 1 [PTHR14145] (10-86)